Protein AF-A0A6P2RCW5-F1 (afdb_monomer_lite)

Organism: NCBI:txid1207504

Secondary structure (DSSP, 8-state):
--SS-HHHHHHHHHTTSS-EEE-SSS-EEE-HHHHHHHHH-TT---

Structure (mmCIF, N/CA/C/O backbone):
data_AF-A0A6P2RCW5-F1
#
_entry.id   AF-A0A6P2RCW5-F1
#
loop_
_atom_site.group_PDB
_atom_site.id
_atom_site.type_symbol
_atom_site.label_atom_id
_atom_site.label_alt_id
_atom_site.label_comp_id
_atom_site.label_asym_id
_atom_site.label_entity_id
_atom_site.label_seq_id
_atom_site.pdbx_PDB_ins_code
_atom_site.Cartn_x
_atom_site.Cartn_y
_atom_site.Cartn_z
_atom_site.occupancy
_atom_site.B_iso_or_equiv
_atom_site.auth_seq_id
_atom_site.auth_comp_id
_atom_site.auth_asym_id
_atom_site.auth_atom_id
_atom_site.pdbx_PDB_model_num
ATOM 1 N N . MET A 1 1 ? -1.527 -7.307 -7.232 1.00 58.38 1 MET A N 1
ATOM 2 C CA . MET A 1 1 ? -0.782 -8.294 -6.413 1.00 58.38 1 MET A CA 1
ATOM 3 C C . MET A 1 1 ? 0.694 -8.167 -6.753 1.00 58.38 1 MET A C 1
ATOM 5 O O . MET A 1 1 ? 0.992 -8.026 -7.926 1.00 58.38 1 MET A O 1
ATOM 9 N N . LEU A 1 2 ? 1.594 -8.171 -5.765 1.00 71.19 2 LEU A N 1
ATOM 10 C CA . LEU A 1 2 ? 3.029 -7.853 -5.941 1.00 71.19 2 LEU A CA 1
ATOM 11 C C . LEU A 1 2 ? 3.868 -8.974 -6.578 1.00 71.19 2 LEU A C 1
ATOM 13 O O . LEU A 1 2 ? 5.064 -8.798 -6.756 1.00 71.19 2 LEU A O 1
ATOM 17 N N . GLY A 1 3 ? 3.274 -10.138 -6.860 1.00 81.19 3 GLY A N 1
ATOM 18 C CA . GLY A 1 3 ? 3.980 -11.284 -7.447 1.00 81.19 3 GLY A CA 1
ATOM 19 C C . GLY A 1 3 ? 5.018 -11.954 -6.534 1.00 81.19 3 GLY A C 1
ATOM 20 O O . GLY A 1 3 ? 5.684 -12.883 -6.969 1.00 81.19 3 GLY A O 1
ATOM 21 N N . VAL A 1 4 ? 5.152 -11.520 -5.276 1.00 82.56 4 VAL A N 1
ATOM 22 C CA . VAL A 1 4 ? 6.146 -12.028 -4.319 1.00 82.56 4 VAL A CA 1
ATOM 23 C C . VAL A 1 4 ? 5.498 -12.684 -3.101 1.00 82.56 4 VAL A C 1
ATOM 25 O O . VAL A 1 4 ? 4.361 -12.382 -2.727 1.00 82.56 4 VAL A O 1
ATOM 28 N N . CYS A 1 5 ? 6.252 -13.566 -2.445 1.00 87.56 5 CYS A N 1
ATOM 29 C CA . CYS A 1 5 ? 5.836 -14.229 -1.215 1.00 87.56 5 CYS A CA 1
ATOM 30 C C . CYS A 1 5 ? 5.611 -13.226 -0.071 1.00 87.56 5 CYS A C 1
ATOM 32 O O . CYS A 1 5 ? 6.273 -12.190 0.024 1.00 87.56 5 CYS A O 1
ATOM 34 N N . ARG A 1 6 ? 4.731 -13.579 0.877 1.00 85.31 6 ARG A N 1
ATOM 35 C CA . ARG A 1 6 ? 4.487 -12.762 2.082 1.00 85.31 6 ARG A CA 1
ATOM 36 C C . ARG A 1 6 ? 5.765 -12.506 2.879 1.00 85.31 6 ARG A C 1
ATOM 38 O O . ARG A 1 6 ? 5.962 -11.394 3.350 1.00 85.31 6 ARG A O 1
ATOM 45 N N . ALA A 1 7 ? 6.635 -13.510 2.994 1.00 89.19 7 ALA A N 1
ATOM 46 C CA . ALA A 1 7 ? 7.921 -13.378 3.676 1.00 89.19 7 ALA A CA 1
ATOM 47 C C . ALA A 1 7 ? 8.777 -12.259 3.064 1.00 89.19 7 ALA A C 1
ATOM 49 O O . ALA A 1 7 ? 9.303 -11.427 3.794 1.00 89.19 7 ALA A O 1
ATOM 50 N N . THR A 1 8 ? 8.837 -12.178 1.731 1.00 89.69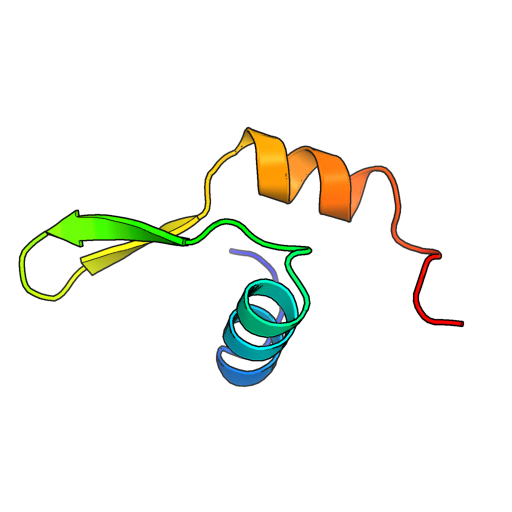 8 THR A N 1
ATOM 51 C CA . THR A 1 8 ? 9.544 -11.109 1.015 1.00 89.69 8 THR A CA 1
ATOM 52 C C . THR A 1 8 ? 8.961 -9.741 1.342 1.00 89.69 8 THR A C 1
ATOM 54 O O . THR A 1 8 ? 9.711 -8.820 1.637 1.00 89.69 8 THR A O 1
ATOM 57 N N . VAL A 1 9 ? 7.632 -9.605 1.370 1.00 86.12 9 VAL A N 1
ATOM 58 C CA . VAL A 1 9 ? 6.979 -8.341 1.752 1.00 86.12 9 VAL A CA 1
ATOM 59 C C . VAL A 1 9 ? 7.351 -7.940 3.181 1.00 86.12 9 VAL A C 1
ATOM 61 O O . VAL A 1 9 ? 7.731 -6.796 3.404 1.00 86.12 9 VAL A O 1
ATOM 64 N N . TYR A 1 10 ? 7.304 -8.865 4.143 1.00 89.44 10 TYR A N 1
ATOM 65 C CA . TYR A 1 10 ? 7.688 -8.565 5.526 1.00 89.44 10 TYR A CA 1
ATOM 66 C C . TYR A 1 10 ? 9.183 -8.256 5.681 1.00 89.44 10 TYR A C 1
ATOM 68 O O . TYR A 1 10 ? 9.527 -7.378 6.467 1.00 89.44 10 TYR A O 1
ATOM 76 N N . ASN A 1 11 ? 10.060 -8.910 4.914 1.00 90.62 11 ASN A N 1
ATOM 77 C CA . ASN A 1 11 ? 11.488 -8.584 4.884 1.00 90.62 11 ASN A CA 1
ATOM 78 C C . ASN A 1 11 ? 11.723 -7.173 4.339 1.00 90.62 11 ASN A C 1
ATOM 80 O O . ASN A 1 11 ? 12.444 -6.406 4.958 1.00 90.62 11 ASN A O 1
ATOM 84 N N . LEU A 1 12 ? 11.043 -6.792 3.255 1.00 88.44 12 LEU A N 1
ATOM 85 C CA . LEU A 1 12 ? 11.122 -5.439 2.700 1.00 88.44 12 LEU A CA 1
ATOM 86 C C . LEU A 1 12 ? 10.595 -4.380 3.675 1.00 88.44 12 LEU A C 1
ATOM 88 O O . LEU A 1 12 ? 11.130 -3.277 3.727 1.00 88.44 12 LEU A O 1
ATOM 92 N N . VAL A 1 13 ? 9.562 -4.706 4.457 1.00 89.81 13 VAL A N 1
ATOM 93 C CA . VAL A 1 13 ? 9.084 -3.827 5.534 1.00 89.81 13 VAL A CA 1
ATOM 94 C C . VAL A 1 13 ? 10.132 -3.700 6.638 1.00 89.81 13 VAL A C 1
ATOM 96 O O . VAL A 1 13 ? 10.396 -2.596 7.105 1.00 89.81 13 VAL A O 1
ATOM 99 N N . ARG A 1 14 ? 10.763 -4.814 7.028 1.00 88.12 14 ARG A N 1
ATOM 100 C CA . ARG A 1 14 ? 11.844 -4.830 8.023 1.00 88.12 14 ARG A CA 1
ATOM 101 C C . ARG A 1 14 ? 13.071 -4.038 7.561 1.00 88.12 14 ARG A C 1
ATOM 103 O O . ARG A 1 14 ? 13.651 -3.328 8.369 1.00 88.12 14 ARG A O 1
ATOM 110 N N . ASP A 1 15 ? 13.416 -4.118 6.279 1.00 88.62 15 ASP A N 1
ATOM 111 C CA . ASP A 1 15 ? 14.501 -3.348 5.653 1.00 88.62 15 ASP A CA 1
ATOM 112 C C . ASP A 1 15 ? 14.140 -1.866 5.432 1.00 88.62 15 ASP A C 1
ATOM 114 O O . ASP A 1 15 ? 14.922 -1.118 4.851 1.00 88.62 15 ASP A O 1
ATOM 118 N N . GLY A 1 16 ? 12.941 -1.422 5.834 1.00 87.50 16 GLY A N 1
ATOM 119 C CA . GLY A 1 16 ? 12.478 -0.042 5.652 1.00 87.50 16 GLY A CA 1
ATOM 120 C C . GLY A 1 16 ? 12.152 0.330 4.201 1.00 87.50 16 GLY A C 1
ATOM 121 O O . GLY A 1 16 ? 11.793 1.472 3.923 1.00 87.50 16 GLY A O 1
ATOM 122 N N . LYS A 1 17 ? 12.233 -0.631 3.273 1.00 87.94 17 LYS A N 1
ATOM 123 C CA . LYS A 1 17 ? 11.917 -0.452 1.848 1.00 87.94 17 LYS A CA 1
ATOM 124 C C . LYS A 1 17 ? 10.409 -0.405 1.600 1.00 87.94 17 LYS A C 1
ATOM 126 O O . LYS A 1 17 ? 9.965 0.261 0.668 1.00 87.94 17 LYS A O 1
ATOM 131 N N . LEU A 1 18 ? 9.626 -1.105 2.428 1.00 89.94 18 LEU A N 1
ATOM 132 C CA . LEU A 1 18 ? 8.165 -1.072 2.406 1.00 89.94 18 LEU A CA 1
ATOM 133 C C . LEU A 1 18 ? 7.565 -0.458 3.677 1.00 89.94 18 LEU A C 1
ATOM 135 O O . LEU A 1 18 ? 7.895 -0.845 4.792 1.00 89.94 18 LEU A O 1
ATOM 139 N N . THR A 1 19 ? 6.611 0.456 3.527 1.00 91.00 19 THR A N 1
ATOM 140 C CA . THR A 1 19 ? 5.850 0.995 4.661 1.00 91.00 19 THR A CA 1
ATOM 141 C C . THR A 1 19 ? 4.544 0.235 4.828 1.00 91.00 19 THR A C 1
ATOM 143 O O . THR A 1 19 ? 3.651 0.315 3.980 1.00 91.00 19 THR A O 1
ATOM 146 N N . LEU A 1 20 ? 4.423 -0.479 5.947 1.00 90.25 20 LEU A N 1
ATOM 147 C CA . LEU A 1 20 ? 3.210 -1.193 6.327 1.00 90.25 20 LEU A CA 1
ATOM 148 C C . LEU A 1 20 ? 2.296 -0.283 7.154 1.00 90.25 20 LEU A C 1
ATOM 150 O O . LEU A 1 20 ? 2.697 0.241 8.190 1.00 90.25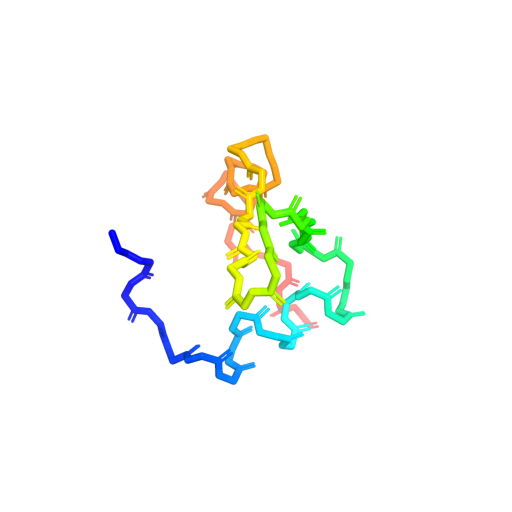 20 LEU A O 1
ATOM 154 N N . VAL A 1 21 ? 1.051 -0.127 6.715 1.00 90.38 21 VAL A N 1
ATOM 155 C CA . VAL A 1 21 ? 0.014 0.650 7.402 1.00 90.38 21 VAL A CA 1
ATOM 156 C C . VAL A 1 21 ? -1.115 -0.263 7.854 1.00 90.38 21 VAL A C 1
ATOM 158 O O . VAL A 1 21 ? -1.572 -1.141 7.120 1.00 90.38 21 VAL A O 1
ATOM 161 N N . LYS A 1 22 ? -1.586 -0.075 9.087 1.00 89.56 22 LYS A N 1
ATOM 162 C CA . LYS A 1 22 ? -2.713 -0.842 9.622 1.00 89.56 22 LYS A CA 1
ATOM 163 C C . LYS A 1 22 ? -4.016 -0.291 9.043 1.00 89.56 22 LYS A C 1
ATOM 165 O O . LYS A 1 22 ? -4.344 0.865 9.276 1.00 89.56 22 LYS A O 1
ATOM 170 N N . ILE A 1 23 ? -4.755 -1.125 8.313 1.00 89.56 23 ILE A N 1
ATOM 171 C CA . ILE A 1 23 ? -6.053 -0.763 7.716 1.00 89.56 23 ILE A CA 1
ATOM 172 C C . ILE A 1 23 ? -7.207 -1.228 8.619 1.00 89.56 23 ILE A C 1
ATOM 174 O O . ILE A 1 23 ? -8.272 -0.623 8.642 1.00 89.56 23 ILE A O 1
ATOM 178 N N . GLY A 1 24 ? -7.004 -2.284 9.415 1.00 87.38 24 GLY A N 1
ATOM 179 C CA . GLY A 1 24 ? -8.019 -2.777 10.344 1.00 87.38 24 GLY A CA 1
ATOM 180 C C . GLY A 1 24 ? -7.500 -3.825 11.325 1.00 87.38 24 GLY A C 1
ATOM 181 O O . GLY A 1 24 ? -6.305 -4.111 11.395 1.00 87.38 24 GLY A O 1
ATOM 182 N N . LYS A 1 25 ? -8.412 -4.435 12.096 1.00 84.69 25 LYS A N 1
ATOM 183 C CA . LYS A 1 25 ? -8.071 -5.356 13.202 1.00 84.69 25 LYS A CA 1
ATOM 184 C C . LYS A 1 25 ? -7.139 -6.501 12.781 1.00 84.69 25 LYS A C 1
ATOM 186 O O . LYS A 1 25 ? -6.204 -6.811 13.512 1.00 84.69 25 LYS A O 1
ATOM 191 N N . ARG A 1 26 ? -7.377 -7.090 11.603 1.00 86.75 26 ARG A N 1
ATOM 192 C CA . ARG A 1 26 ? -6.555 -8.158 10.997 1.00 86.75 26 ARG A CA 1
ATOM 193 C C . ARG A 1 26 ? -6.022 -7.802 9.606 1.00 86.75 26 ARG A C 1
ATOM 195 O O . ARG A 1 26 ? -5.543 -8.682 8.902 1.00 86.75 26 ARG A O 1
ATOM 202 N N . SER A 1 27 ? -6.143 -6.537 9.204 1.00 81.62 27 SER A N 1
ATOM 203 C CA . SER A 1 27 ? -5.774 -6.097 7.860 1.00 81.62 27 SER A CA 1
ATOM 204 C C . SER A 1 27 ? -4.684 -5.041 7.925 1.00 81.62 27 SER A C 1
ATOM 206 O O . SER A 1 27 ? -4.806 -4.043 8.642 1.00 81.62 27 SER A O 1
ATOM 208 N N . SER A 1 28 ? -3.639 -5.267 7.146 1.00 84.12 28 SER A N 1
ATOM 209 C CA . SER A 1 28 ? -2.539 -4.337 6.946 1.00 84.12 28 SER A CA 1
ATOM 210 C C . SER A 1 28 ? -2.351 -4.157 5.450 1.00 84.12 28 SER A C 1
ATOM 212 O O . SER A 1 28 ? -2.398 -5.128 4.696 1.00 84.12 28 SER A O 1
ATOM 214 N N . GLY A 1 29 ? -2.151 -2.919 5.028 1.00 86.56 29 GLY A N 1
ATOM 215 C CA . GLY A 1 29 ? -1.781 -2.581 3.665 1.00 86.56 29 GLY A CA 1
ATOM 216 C C . GLY A 1 29 ? -0.353 -2.082 3.601 1.00 86.56 29 GLY A C 1
ATOM 217 O O . GLY A 1 29 ? 0.295 -1.845 4.618 1.00 86.56 29 GLY A O 1
ATOM 218 N N . ILE A 1 30 ? 0.119 -1.897 2.380 1.00 88.62 30 ILE A N 1
ATOM 219 C CA . ILE A 1 30 ? 1.343 -1.155 2.100 1.00 88.62 30 ILE A CA 1
ATOM 220 C C . ILE A 1 30 ? 0.971 0.163 1.429 1.00 88.62 30 ILE A C 1
ATOM 222 O O . ILE A 1 30 ? -0.032 0.234 0.713 1.00 88.62 30 ILE A O 1
ATOM 226 N N . THR A 1 31 ? 1.745 1.216 1.668 1.00 88.69 31 THR A N 1
ATOM 227 C CA . THR A 1 31 ? 1.472 2.513 1.040 1.00 88.69 31 THR A CA 1
ATOM 228 C C . THR A 1 31 ? 1.864 2.496 -0.438 1.00 88.69 31 THR A C 1
ATOM 230 O O . THR A 1 31 ? 2.887 1.928 -0.824 1.00 88.69 31 THR A O 1
ATOM 233 N N . ALA A 1 32 ? 1.060 3.156 -1.279 1.00 84.06 32 ALA A N 1
ATOM 234 C CA . ALA A 1 32 ? 1.337 3.261 -2.713 1.00 84.06 32 ALA A CA 1
ATOM 235 C C . ALA A 1 32 ? 2.662 3.988 -2.998 1.00 84.06 32 ALA A C 1
ATOM 237 O O . ALA A 1 32 ? 3.378 3.607 -3.915 1.00 84.06 32 ALA A O 1
ATOM 238 N N . ALA A 1 33 ? 3.018 4.984 -2.179 1.00 85.06 33 ALA A N 1
ATOM 239 C CA . ALA A 1 33 ? 4.273 5.724 -2.303 1.00 85.06 33 ALA A CA 1
ATOM 240 C C . ALA A 1 33 ? 5.500 4.827 -2.089 1.00 85.06 33 ALA A C 1
ATOM 242 O O . ALA A 1 33 ? 6.430 4.833 -2.889 1.00 85.06 33 ALA A O 1
ATOM 243 N N . SER A 1 34 ? 5.480 4.012 -1.033 1.00 83.94 34 SER A N 1
ATOM 244 C CA . SER A 1 34 ? 6.576 3.095 -0.735 1.00 83.94 34 SER A CA 1
ATOM 245 C C . SER A 1 34 ? 6.679 1.972 -1.770 1.00 83.94 34 SER A C 1
ATOM 247 O O . SER A 1 34 ? 7.781 1.586 -2.158 1.00 83.94 34 SER A O 1
ATOM 249 N N . LEU A 1 35 ? 5.542 1.505 -2.292 1.00 85.38 35 LEU A N 1
ATOM 250 C CA . LEU A 1 35 ? 5.537 0.578 -3.416 1.00 85.38 35 LEU A CA 1
ATOM 251 C C . LEU A 1 35 ? 6.117 1.207 -4.693 1.00 85.38 35 LEU A C 1
ATOM 253 O O . LEU A 1 35 ? 6.934 0.583 -5.363 1.00 85.38 35 LEU A O 1
ATOM 257 N N . ALA A 1 36 ? 5.718 2.433 -5.030 1.00 84.81 36 ALA A N 1
ATOM 258 C CA . ALA A 1 36 ? 6.230 3.138 -6.200 1.00 84.81 36 ALA A CA 1
ATOM 259 C C . ALA A 1 36 ? 7.745 3.369 -6.099 1.00 84.81 36 ALA A C 1
ATOM 261 O O . ALA A 1 36 ? 8.454 3.145 -7.074 1.00 84.81 36 ALA A O 1
ATOM 262 N N . ALA A 1 37 ? 8.252 3.720 -4.913 1.00 84.69 37 ALA A N 1
ATOM 263 C CA . ALA A 1 37 ?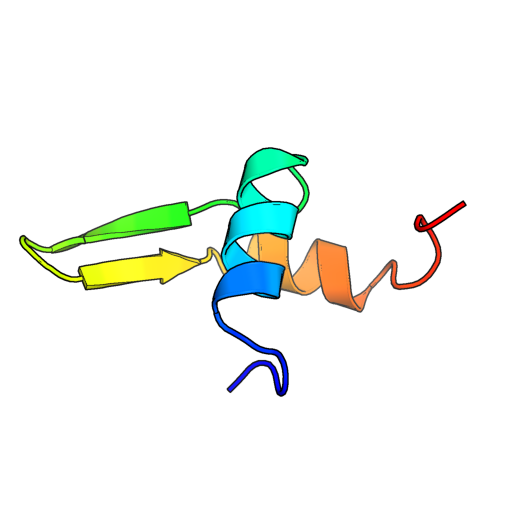 9.687 3.839 -4.661 1.00 84.69 37 ALA A CA 1
ATOM 264 C C . ALA A 1 37 ? 10.429 2.506 -4.874 1.00 84.69 37 ALA A C 1
ATOM 266 O O . ALA A 1 37 ? 11.484 2.484 -5.507 1.00 84.69 37 ALA A O 1
ATOM 267 N N . LEU A 1 38 ? 9.854 1.389 -4.410 1.00 82.81 38 LEU A N 1
ATOM 268 C CA . LEU A 1 38 ? 10.424 0.054 -4.612 1.00 82.81 38 LEU A CA 1
ATOM 269 C C . LEU A 1 38 ? 10.459 -0.346 -6.098 1.00 82.81 38 LEU A C 1
ATOM 271 O O . LEU A 1 38 ? 11.463 -0.878 -6.563 1.00 82.81 38 LEU A O 1
ATOM 275 N N . VAL A 1 39 ? 9.379 -0.092 -6.843 1.00 81.62 39 VAL A N 1
ATOM 276 C CA . VAL A 1 39 ? 9.280 -0.426 -8.277 1.00 81.62 39 VAL A CA 1
ATOM 277 C C . V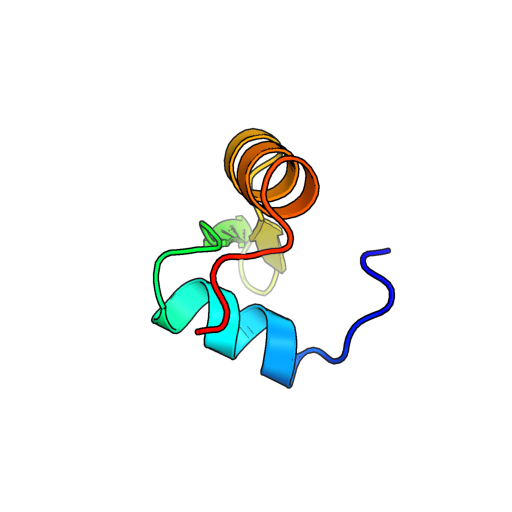AL A 1 39 ? 10.157 0.488 -9.131 1.00 81.62 39 VAL A C 1
ATOM 279 O O . VAL A 1 39 ? 10.726 0.035 -10.119 1.00 81.62 39 VAL A O 1
ATOM 282 N N . SER A 1 40 ? 10.297 1.756 -8.742 1.00 77.31 40 SER A N 1
ATOM 283 C CA . SER A 1 40 ? 11.184 2.707 -9.410 1.00 77.31 40 SER A CA 1
ATOM 284 C C . SER A 1 40 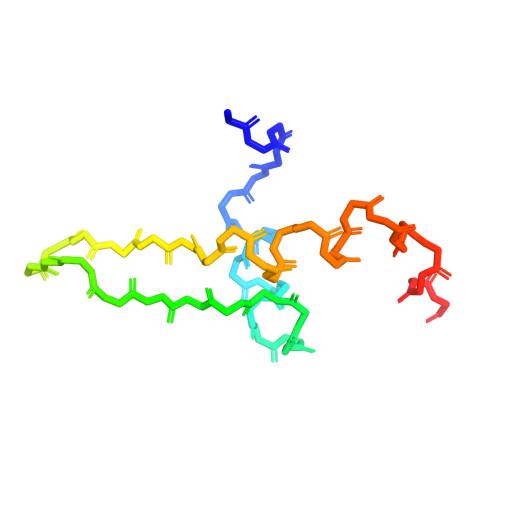? 12.652 2.294 -9.258 1.00 77.31 40 SER A C 1
ATOM 286 O O . SER A 1 40 ? 13.437 2.484 -10.183 1.00 77.31 40 SER A O 1
ATOM 288 N N . HIS A 1 41 ? 13.040 1.705 -8.116 1.00 65.31 41 HIS A N 1
ATOM 289 C CA . HIS A 1 41 ? 14.430 1.348 -7.800 1.00 65.31 41 HIS A CA 1
ATOM 290 C C . HIS A 1 41 ? 14.615 -0.163 -7.522 1.00 65.31 41 HIS A C 1
ATOM 292 O O . HIS A 1 41 ? 14.933 -0.547 -6.392 1.00 65.31 41 HIS A O 1
ATOM 298 N N . PRO A 1 42 ? 14.509 -1.046 -8.532 1.00 62.34 42 PRO A N 1
ATOM 299 C CA . PRO A 1 42 ? 14.702 -2.487 -8.340 1.00 62.34 42 PRO A CA 1
ATOM 300 C C . PRO A 1 42 ? 16.153 -2.880 -7.987 1.00 62.34 42 PRO A C 1
ATOM 302 O O . PRO A 1 42 ? 16.393 -4.004 -7.555 1.00 62.34 42 PRO A O 1
ATOM 305 N N . ASN A 1 43 ? 17.122 -1.966 -8.136 1.00 52.66 43 ASN A N 1
ATOM 306 C CA . ASN A 1 43 ? 18.562 -2.255 -8.117 1.00 52.66 43 ASN A CA 1
ATOM 307 C C . ASN A 1 43 ? 19.311 -1.811 -6.837 1.00 52.66 43 ASN A C 1
ATOM 309 O O . ASN A 1 43 ? 20.446 -1.358 -6.914 1.00 52.66 43 ASN A O 1
ATOM 313 N N . ASN A 1 44 ? 18.696 -1.904 -5.653 1.00 53.97 44 ASN A N 1
ATOM 314 C CA . ASN A 1 44 ? 19.404 -1.706 -4.368 1.00 53.97 44 ASN A CA 1
ATOM 315 C C . ASN A 1 44 ? 19.343 -2.967 -3.487 1.00 53.97 44 ASN A C 1
ATOM 317 O O . ASN A 1 44 ? 19.047 -2.928 -2.289 1.00 53.97 44 ASN A O 1
ATOM 321 N N . ILE A 1 45 ? 19.561 -4.109 -4.130 1.00 50.28 45 ILE A N 1
ATOM 322 C CA . ILE A 1 45 ? 19.969 -5.381 -3.527 1.00 50.28 45 ILE A CA 1
ATOM 323 C C . ILE A 1 45 ? 21.412 -5.619 -3.987 1.00 50.28 45 ILE A C 1
ATOM 325 O O . ILE A 1 45 ? 21.666 -6.446 -4.856 1.00 50.28 45 ILE A O 1
ATOM 329 N N . GLY A 1 46 ? 22.310 -4.768 -3.490 1.00 43.00 46 GLY A N 1
ATOM 330 C CA . GLY A 1 46 ? 23.753 -5.004 -3.492 1.00 43.00 46 GLY A CA 1
ATOM 331 C C . GLY A 1 46 ? 24.157 -5.629 -2.169 1.00 43.00 46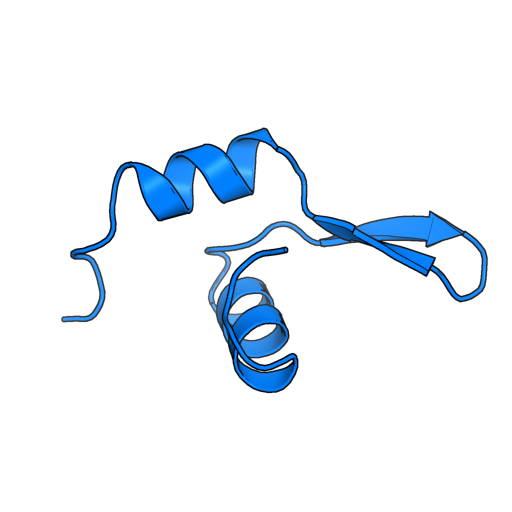 GLY A C 1
ATOM 332 O O . GLY A 1 46 ? 23.501 -5.281 -1.158 1.00 43.00 46 GLY A O 1
#

Foldseek 3Di:
DLPDDPVVQVVCVVVVLWDWADPDDPDIDTDPVSVVSCVVPVDPPD

Sequence (46 aa):
MLGVCRATVYNLVRDGKLTLVKIGKRSSGITAASLAALVSHPNNIG

pLDDT: mean 81.48, std 12.06, range [43.0, 91.0]

Radius of gyration: 10.82 Å; chains: 1; bounding box: 32×20×23 Å